Protein AF-A0A847LDL3-F1 (afdb_monomer)

Secondary structure (DSSP, 8-state):
--HHHHHHHHHHHHHHHHHHHHHHHHHHHHHTS---HHHHHHHHHHHHHHHHHHHHHHHHHHHHHHHHS--PPP-PPP-TT-PPPPPP--

pLDDT: mean 75.18, std 11.98, range [46.28, 91.62]

Radius of gyration: 24.39 Å; Cα contacts (8 Å, |Δi|>4): 21; chains: 1; bounding box: 34×42×81 Å

Foldseek 3Di:
DDVVLVVLLVVLVVVLVVLVVVLVVLVVQCVVDDDDPVSVVVSVVSNVVSVVSNVVSVVVNVVSVVVVDPPDPPPPPDDPDDDPD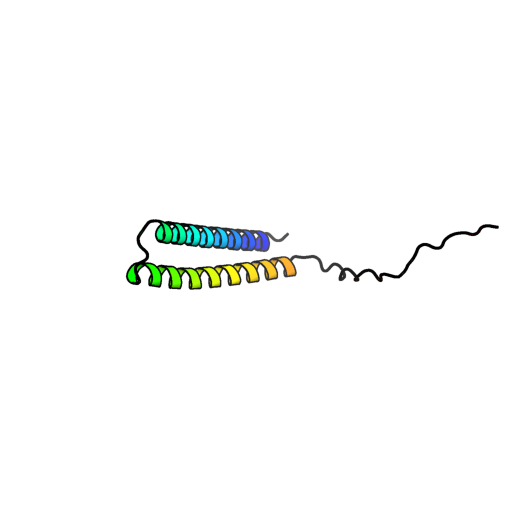DDDDD

Solvent-accessible surface area (backbone atoms only — not comparable to full-atom values): 5622 Å² total; per-residue (Å²): 132,60,69,68,57,53,51,51,53,50,52,50,51,54,50,50,53,49,51,51,50,52,53,55,48,52,52,48,61,55,70,71,50,84,90,39,69,88,64,44,53,61,54,52,54,49,49,53,53,50,51,49,52,47,50,51,51,50,49,53,50,52,52,53,49,60,73,68,48,77,91,64,76,80,80,72,80,78,76,92,74,81,75,84,82,82,80,89,86,135

Mean predicted aligned error: 13.98 Å

Structure (mmCIF, N/CA/C/O backbone):
data_AF-A0A847LDL3-F1
#
_entry.id   AF-A0A847LDL3-F1
#
loop_
_atom_site.group_PDB
_atom_site.id
_atom_site.type_symbol
_atom_site.label_atom_id
_atom_site.label_alt_id
_atom_site.label_comp_id
_atom_site.label_asym_id
_atom_site.label_entity_id
_atom_site.label_seq_id
_atom_site.pdbx_PDB_ins_code
_atom_site.Cartn_x
_atom_site.Cartn_y
_atom_site.Cartn_z
_atom_site.occupancy
_atom_site.B_iso_or_equiv
_atom_site.auth_seq_id
_atom_site.auth_comp_id
_atom_site.auth_asym_id
_atom_site.auth_atom_id
_atom_site.pdbx_PDB_model_num
ATOM 1 N N . MET A 1 1 ? 13.878 -6.567 -24.621 1.00 56.34 1 MET A N 1
ATOM 2 C CA . MET A 1 1 ? 13.528 -6.093 -23.266 1.00 56.34 1 MET A CA 1
ATOM 3 C C . MET A 1 1 ? 14.324 -6.951 -22.299 1.00 56.34 1 MET A C 1
ATOM 5 O O . MET A 1 1 ? 14.118 -8.157 -22.326 1.00 56.34 1 MET A O 1
ATOM 9 N N . ASN A 1 2 ? 15.309 -6.369 -21.606 1.00 72.94 2 ASN A N 1
ATOM 10 C CA . ASN A 1 2 ? 16.245 -7.103 -20.739 1.00 72.94 2 ASN A CA 1
ATOM 11 C C . ASN A 1 2 ? 15.487 -7.867 -19.643 1.00 72.94 2 ASN A C 1
ATOM 13 O O . ASN A 1 2 ? 14.542 -7.320 -19.072 1.00 72.94 2 ASN A O 1
ATOM 17 N N . ASP A 1 3 ? 15.894 -9.105 -19.351 1.00 79.50 3 ASP A N 1
ATOM 18 C CA . ASP A 1 3 ? 15.270 -9.933 -18.307 1.00 79.50 3 ASP A CA 1
ATOM 19 C C . ASP A 1 3 ? 15.320 -9.268 -16.922 1.00 79.50 3 ASP A C 1
ATOM 21 O O . ASP A 1 3 ? 14.360 -9.379 -16.160 1.00 79.50 3 ASP A O 1
ATOM 25 N N . ASP A 1 4 ? 16.344 -8.455 -16.652 1.00 78.62 4 ASP A N 1
ATOM 26 C CA . ASP A 1 4 ? 16.459 -7.658 -15.423 1.00 78.62 4 ASP A CA 1
ATOM 27 C C . ASP A 1 4 ? 15.340 -6.616 -15.279 1.00 78.62 4 ASP A C 1
ATOM 29 O O . ASP A 1 4 ? 14.782 -6.429 -14.198 1.00 78.62 4 ASP A O 1
ATOM 33 N N . VAL A 1 5 ? 14.951 -5.971 -16.386 1.00 78.56 5 VAL A N 1
ATOM 34 C CA . VAL A 1 5 ? 13.852 -4.990 -16.392 1.00 78.56 5 VAL A CA 1
ATOM 35 C C . VAL A 1 5 ? 12.528 -5.696 -16.128 1.00 78.56 5 VAL A C 1
ATOM 37 O O . VAL A 1 5 ? 11.699 -5.192 -15.379 1.00 78.56 5 VAL A O 1
ATOM 40 N N . ARG A 1 6 ? 12.330 -6.893 -16.694 1.00 82.00 6 ARG A N 1
ATOM 41 C CA . ARG A 1 6 ? 11.124 -7.696 -16.449 1.00 82.00 6 ARG A CA 1
ATOM 42 C C . ARG A 1 6 ? 11.033 -8.141 -14.988 1.00 82.00 6 ARG A C 1
ATOM 44 O O . ARG A 1 6 ? 9.951 -8.060 -14.408 1.00 82.00 6 ARG A O 1
ATOM 51 N N . ALA A 1 7 ? 12.141 -8.597 -14.405 1.00 84.44 7 ALA A N 1
ATOM 52 C CA . ALA A 1 7 ? 12.202 -9.011 -13.006 1.00 84.44 7 ALA A CA 1
ATOM 53 C C . ALA A 1 7 ? 11.910 -7.835 -12.062 1.00 84.44 7 ALA A C 1
ATOM 55 O O . ALA A 1 7 ? 11.047 -7.954 -11.194 1.00 84.44 7 ALA A O 1
ATOM 56 N N . SER A 1 8 ? 12.544 -6.681 -12.298 1.00 78.94 8 SER A N 1
ATOM 57 C CA . SER A 1 8 ? 12.296 -5.454 -11.535 1.00 78.94 8 SER A CA 1
ATOM 58 C C . SER A 1 8 ? 10.834 -5.009 -11.632 1.00 78.94 8 SER A C 1
ATOM 60 O O . SER A 1 8 ? 10.196 -4.785 -10.608 1.00 78.94 8 SER A O 1
ATOM 62 N N . LEU A 1 9 ? 10.257 -4.980 -12.838 1.00 81.06 9 LEU A N 1
ATOM 63 C CA . LEU A 1 9 ? 8.863 -4.571 -13.032 1.00 81.06 9 LEU A CA 1
ATOM 64 C C . LEU A 1 9 ? 7.882 -5.512 -12.321 1.00 81.06 9 LEU A C 1
ATOM 66 O O . LEU A 1 9 ? 6.913 -5.061 -11.715 1.00 81.06 9 LEU A O 1
ATOM 70 N N . THR A 1 10 ? 8.143 -6.820 -12.383 1.00 87.81 10 THR A N 1
ATOM 71 C CA . THR A 1 10 ? 7.321 -7.835 -11.709 1.00 87.81 10 THR A CA 1
ATOM 72 C C . THR A 1 10 ? 7.368 -7.636 -10.197 1.00 87.81 10 THR A C 1
ATOM 74 O O . THR A 1 10 ? 6.319 -7.569 -9.564 1.00 87.81 10 THR A O 1
ATOM 77 N N . GLN A 1 11 ? 8.562 -7.448 -9.633 1.00 87.25 11 GLN A N 1
ATOM 78 C CA . GLN A 1 11 ? 8.742 -7.232 -8.200 1.00 87.25 11 GLN A CA 1
ATOM 79 C C . GLN A 1 11 ? 8.062 -5.941 -7.717 1.00 87.25 11 GLN A C 1
ATOM 81 O O . GLN A 1 11 ? 7.390 -5.949 -6.684 1.00 87.25 11 GLN A O 1
ATOM 86 N N . THR A 1 12 ? 8.183 -4.844 -8.470 1.00 81.50 12 THR A N 1
ATOM 87 C CA . THR A 1 12 ? 7.518 -3.574 -8.140 1.00 81.50 12 THR A CA 1
ATOM 88 C C . THR A 1 12 ? 5.998 -3.720 -8.173 1.00 81.50 12 THR A C 1
ATOM 90 O O . THR A 1 12 ? 5.318 -3.272 -7.252 1.00 81.50 12 THR A O 1
ATOM 93 N N . LEU A 1 13 ? 5.449 -4.400 -9.186 1.00 84.62 13 LEU A N 1
ATOM 94 C CA . LEU A 1 13 ? 4.008 -4.649 -9.287 1.00 84.62 13 LEU A CA 1
ATOM 95 C C . LEU A 1 13 ? 3.493 -5.556 -8.165 1.00 84.62 13 LEU A C 1
ATOM 97 O O . LEU A 1 13 ? 2.445 -5.272 -7.588 1.00 84.62 13 LEU A O 1
ATOM 101 N N . GLU A 1 14 ? 4.217 -6.624 -7.828 1.00 91.62 14 GLU A N 1
ATOM 102 C CA . GLU A 1 14 ? 3.864 -7.509 -6.713 1.00 91.62 14 GLU A CA 1
ATOM 103 C C . GLU A 1 14 ? 3.812 -6.748 -5.389 1.00 91.62 14 GLU A C 1
ATOM 105 O O . GLU A 1 14 ? 2.857 -6.899 -4.622 1.00 91.62 14 GLU A O 1
ATOM 110 N N . ARG A 1 15 ? 4.804 -5.887 -5.149 1.00 85.81 15 ARG A N 1
ATOM 111 C CA . ARG A 1 15 ? 4.868 -5.074 -3.938 1.00 85.81 15 ARG A CA 1
ATOM 112 C C .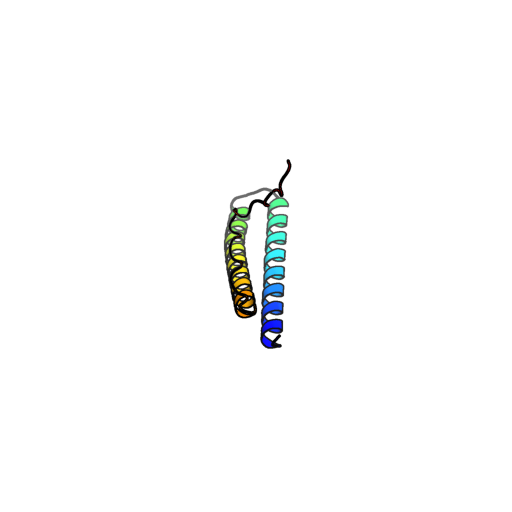 ARG A 1 15 ? 3.728 -4.061 -3.877 1.00 85.81 15 ARG A C 1
ATOM 114 O O . ARG A 1 15 ? 3.054 -3.973 -2.859 1.00 85.81 15 ARG A O 1
ATOM 121 N N . LEU A 1 16 ? 3.426 -3.399 -4.991 1.00 81.25 16 LEU A N 1
ATOM 122 C CA . LEU A 1 16 ? 2.324 -2.442 -5.084 1.00 81.25 16 LEU A CA 1
ATOM 123 C C . LEU A 1 16 ? 0.958 -3.115 -4.856 1.00 81.25 16 LEU A C 1
ATOM 125 O O . LEU A 1 16 ? 0.112 -2.588 -4.133 1.00 81.25 16 LEU A O 1
ATOM 129 N N . ILE A 1 17 ? 0.755 -4.325 -5.391 1.00 87.38 17 ILE A N 1
ATOM 130 C CA . ILE A 1 17 ? -0.448 -5.132 -5.132 1.00 87.38 17 ILE A CA 1
ATOM 131 C C . ILE A 1 17 ? -0.551 -5.513 -3.648 1.00 87.38 17 ILE A C 1
ATOM 133 O O . ILE A 1 17 ? -1.651 -5.477 -3.089 1.00 87.38 17 ILE A O 1
ATOM 137 N N . ALA A 1 18 ? 0.558 -5.894 -3.009 1.00 88.00 18 ALA A N 1
ATOM 138 C CA . ALA A 1 18 ? 0.581 -6.238 -1.589 1.00 88.00 18 ALA A CA 1
ATOM 139 C C . ALA A 1 18 ? 0.197 -5.033 -0.716 1.00 88.00 18 ALA A C 1
ATOM 141 O O . ALA A 1 18 ? -0.760 -5.133 0.055 1.00 88.00 18 ALA A O 1
ATOM 142 N N . THR A 1 19 ? 0.832 -3.877 -0.930 1.00 81.62 19 THR A N 1
ATOM 143 C CA . THR A 1 19 ? 0.515 -2.625 -0.224 1.00 81.62 19 THR A CA 1
ATOM 144 C C . THR A 1 19 ? -0.958 -2.242 -0.400 1.00 81.62 19 THR A C 1
ATOM 146 O O . THR A 1 19 ? -1.638 -1.887 0.564 1.00 81.62 19 THR A O 1
ATOM 149 N N . TYR A 1 20 ? -1.513 -2.391 -1.609 1.00 82.94 20 TYR A N 1
ATOM 150 C CA . TYR A 1 20 ? -2.925 -2.087 -1.860 1.00 82.94 20 TYR A CA 1
ATOM 151 C C . TYR A 1 20 ? -3.882 -3.033 -1.115 1.00 82.94 20 TYR A C 1
ATOM 153 O O . TYR A 1 20 ? -4.931 -2.613 -0.618 1.00 82.94 20 TYR A O 1
ATOM 161 N N . ARG A 1 21 ? -3.535 -4.323 -1.012 1.00 87.88 21 ARG A N 1
ATOM 162 C CA . ARG A 1 21 ? -4.325 -5.312 -0.260 1.00 87.88 21 ARG A CA 1
ATOM 163 C C . ARG A 1 21 ? -4.321 -5.021 1.235 1.00 87.88 21 ARG A C 1
ATOM 165 O O . ARG A 1 21 ? -5.376 -5.137 1.859 1.00 87.88 21 ARG A O 1
ATOM 172 N N . GLU A 1 22 ? -3.178 -4.628 1.787 1.00 86.19 22 GLU A N 1
ATOM 173 C CA . GLU A 1 22 ? -3.059 -4.219 3.189 1.00 86.19 22 GLU A CA 1
ATOM 174 C C . GLU A 1 22 ? -3.910 -2.980 3.474 1.00 86.19 22 GLU A C 1
ATOM 176 O O . GLU A 1 22 ? -4.711 -2.983 4.410 1.00 86.19 22 GLU A O 1
ATOM 181 N N . LEU A 1 23 ? -3.848 -1.972 2.600 1.00 80.81 23 LEU A N 1
ATOM 182 C CA . LEU A 1 23 ? -4.668 -0.766 2.713 1.00 80.81 23 LEU A CA 1
ATOM 183 C C . LEU A 1 23 ? -6.172 -1.089 2.674 1.00 80.81 23 LEU A C 1
ATOM 185 O O . LEU A 1 23 ? -6.960 -0.554 3.456 1.00 80.81 23 LEU A O 1
ATOM 189 N N . ALA A 1 24 ? -6.584 -2.002 1.789 1.00 83.81 24 ALA A N 1
ATOM 190 C CA . ALA A 1 24 ? -7.972 -2.448 1.678 1.00 83.81 24 ALA A CA 1
ATOM 191 C C . ALA A 1 24 ? -8.440 -3.287 2.884 1.00 83.81 24 ALA A C 1
ATOM 193 O O . ALA A 1 24 ? -9.634 -3.301 3.200 1.00 83.81 24 ALA A O 1
ATOM 194 N N . ALA A 1 25 ? -7.535 -4.010 3.548 1.00 84.25 25 ALA A N 1
ATOM 195 C CA . ALA A 1 25 ? -7.828 -4.708 4.798 1.00 84.25 25 ALA A CA 1
ATOM 196 C C . ALA A 1 25 ? -8.007 -3.706 5.948 1.00 84.25 25 ALA A C 1
ATOM 198 O O . ALA A 1 25 ? -9.062 -3.702 6.579 1.00 84.25 25 ALA A O 1
ATOM 199 N N . ALA A 1 26 ? -7.064 -2.775 6.114 1.00 79.69 26 ALA A N 1
ATOM 200 C CA . ALA A 1 26 ? -7.137 -1.714 7.118 1.00 79.69 26 ALA A CA 1
ATOM 201 C C . ALA A 1 26 ? -8.412 -0.860 6.972 1.00 79.69 26 ALA A C 1
ATOM 203 O O . ALA A 1 26 ? -9.068 -0.525 7.957 1.00 79.69 26 ALA A O 1
ATOM 204 N N . HIS A 1 27 ? -8.823 -0.558 5.736 1.00 79.12 27 HIS A N 1
ATOM 205 C CA . HIS A 1 27 ? -10.067 0.167 5.473 1.00 79.12 27 HIS A CA 1
ATOM 206 C C . HIS A 1 27 ? -11.316 -0.651 5.849 1.00 79.12 27 HIS A C 1
ATOM 208 O O . HIS A 1 27 ? -12.280 -0.101 6.379 1.00 79.12 27 HIS A O 1
ATOM 214 N N . ARG A 1 28 ? -11.316 -1.971 5.632 1.00 82.75 28 ARG A N 1
ATOM 215 C CA . ARG A 1 28 ? -12.415 -2.827 6.107 1.00 82.75 28 ARG A CA 1
ATOM 216 C C . ARG A 1 28 ? -12.472 -2.880 7.630 1.00 82.75 28 ARG A C 1
ATOM 218 O O . ARG A 1 28 ? -13.562 -2.750 8.179 1.00 82.75 28 ARG A O 1
ATOM 225 N N . ASP A 1 29 ? -11.330 -2.988 8.300 1.00 77.81 29 ASP A N 1
ATOM 226 C CA . ASP A 1 29 ? -11.253 -3.012 9.766 1.00 77.81 29 ASP A CA 1
ATOM 227 C C . ASP A 1 29 ? -11.690 -1.683 10.397 1.00 77.81 29 ASP A C 1
ATOM 229 O O . ASP A 1 29 ? -12.330 -1.676 11.455 1.00 77.81 29 ASP A O 1
ATOM 233 N N . PHE A 1 30 ? -11.408 -0.567 9.717 1.00 75.69 30 PHE A N 1
ATOM 234 C CA . PHE A 1 30 ? -11.937 0.755 10.050 1.00 75.69 30 PHE A CA 1
ATOM 235 C C . PHE A 1 30 ? -13.472 0.779 9.986 1.00 75.69 30 PHE A C 1
ATOM 237 O O . PHE A 1 30 ? -14.120 1.257 10.914 1.00 75.69 30 PHE A O 1
ATOM 244 N N . LEU A 1 31 ? -14.067 0.241 8.914 1.00 81.62 31 LEU A N 1
ATOM 245 C CA . LEU A 1 31 ? -15.523 0.238 8.712 1.00 81.62 31 LEU A CA 1
ATOM 246 C C . LEU A 1 31 ? -16.262 -0.784 9.593 1.00 81.62 31 LEU A C 1
ATOM 248 O O . LEU A 1 31 ? -17.458 -0.635 9.832 1.00 81.62 31 LEU A O 1
ATOM 252 N N . ALA A 1 32 ? -15.573 -1.821 10.073 1.00 83.81 32 ALA A N 1
ATOM 253 C CA . ALA A 1 32 ? -16.175 -2.935 10.802 1.00 83.81 32 ALA A CA 1
ATOM 254 C C . ALA A 1 32 ? -16.576 -2.614 12.254 1.00 83.81 32 ALA A C 1
ATOM 256 O O . ALA A 1 32 ? -17.185 -3.455 12.916 1.00 83.81 32 ALA A O 1
ATOM 257 N N . GLY A 1 33 ? -16.255 -1.436 12.799 1.00 77.69 33 GLY A N 1
ATOM 258 C CA . GLY A 1 33 ? -16.706 -1.106 14.149 1.00 77.69 33 GLY A CA 1
ATOM 259 C C . GLY A 1 33 ? -16.672 0.368 14.514 1.00 77.69 33 GLY A C 1
ATOM 260 O O . GLY A 1 33 ? -16.446 1.235 13.679 1.00 77.69 33 GLY A O 1
ATOM 261 N N . LEU A 1 34 ? -16.949 0.640 15.791 1.00 80.56 34 LEU A N 1
ATOM 262 C CA . LEU A 1 34 ? -17.043 2.000 16.310 1.00 80.56 34 LEU A CA 1
ATOM 263 C C . LEU A 1 34 ? -15.696 2.733 16.174 1.00 80.56 34 LEU A C 1
ATOM 265 O O . LEU A 1 34 ? -14.680 2.210 16.648 1.00 80.56 34 LEU A O 1
ATOM 269 N N . PRO A 1 35 ? -15.686 3.935 15.568 1.00 79.12 35 PRO A N 1
ATOM 270 C CA . PRO A 1 35 ? -14.487 4.743 15.412 1.00 79.12 35 PRO A CA 1
ATOM 271 C C . PRO A 1 35 ? -14.085 5.335 16.768 1.00 79.12 35 PRO A C 1
ATOM 273 O O . PRO A 1 35 ? -14.547 6.406 17.158 1.00 79.12 35 PRO A O 1
ATOM 276 N N . THR A 1 36 ? -13.244 4.618 17.512 1.00 82.50 36 THR A N 1
ATOM 277 C CA . THR A 1 36 ? -12.627 5.113 18.749 1.00 82.50 36 THR A CA 1
ATOM 278 C C . THR A 1 36 ? -11.204 5.601 18.472 1.00 82.50 36 THR A C 1
ATOM 280 O O . THR A 1 36 ? -10.532 5.024 17.616 1.00 82.50 36 THR A O 1
ATOM 283 N N . PRO A 1 37 ? -10.698 6.621 19.190 1.00 80.69 37 PRO A N 1
ATOM 284 C CA . PRO A 1 37 ? -9.338 7.130 18.996 1.00 80.69 37 PRO A CA 1
ATOM 285 C C . PRO A 1 37 ? -8.273 6.026 19.035 1.00 80.69 37 PRO A C 1
ATOM 287 O O . PRO A 1 37 ? -7.417 5.974 18.160 1.00 80.69 37 PRO A O 1
ATOM 290 N N . ASP A 1 38 ? -8.395 5.079 19.969 1.00 81.31 38 ASP A N 1
ATOM 291 C CA . ASP A 1 38 ? -7.462 3.951 20.113 1.00 81.31 38 ASP A CA 1
ATOM 292 C C . ASP A 1 38 ? -7.429 3.018 18.893 1.00 81.31 38 ASP A C 1
ATOM 294 O O . ASP A 1 38 ? -6.413 2.385 18.617 1.00 81.31 38 ASP A O 1
ATOM 298 N N . ARG A 1 39 ? -8.534 2.929 18.143 1.00 76.81 39 ARG A N 1
ATOM 299 C CA . ARG A 1 39 ? -8.608 2.153 16.897 1.00 76.81 39 ARG A CA 1
ATOM 300 C C . ARG A 1 39 ? -8.200 2.971 15.682 1.00 76.81 39 ARG A C 1
ATOM 302 O O . ARG A 1 39 ? -7.651 2.417 14.738 1.00 76.81 39 ARG A O 1
ATOM 309 N N . LEU A 1 40 ? -8.498 4.268 15.683 1.00 78.62 40 LEU A N 1
ATOM 310 C CA . LEU A 1 40 ? -8.283 5.141 14.536 1.00 78.62 40 LEU A CA 1
ATOM 311 C C . LEU A 1 40 ? -6.825 5.554 14.366 1.00 78.62 40 LEU A C 1
ATOM 313 O O . LEU A 1 40 ? -6.333 5.521 13.244 1.00 78.62 40 LEU A O 1
ATOM 317 N N . THR A 1 41 ? -6.144 5.924 15.450 1.00 82.94 41 THR A N 1
ATOM 318 C CA . THR A 1 41 ? -4.752 6.395 15.409 1.00 82.94 41 THR A CA 1
ATOM 319 C C . THR A 1 41 ? -3.816 5.410 14.695 1.00 82.94 41 THR A C 1
ATOM 321 O O . THR A 1 41 ? -3.221 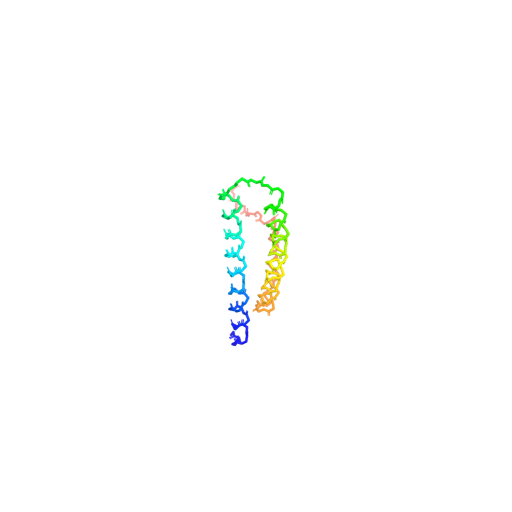5.811 13.696 1.00 82.94 41 THR A O 1
ATOM 324 N N . PRO A 1 42 ? -3.746 4.114 15.070 1.00 81.62 42 PRO A N 1
ATOM 325 C CA . PRO A 1 42 ? -2.846 3.181 14.389 1.00 81.62 42 PRO A CA 1
ATOM 326 C C . PRO A 1 42 ? -3.221 2.948 12.917 1.00 81.62 42 PRO A C 1
ATOM 328 O O . PRO A 1 42 ? -2.339 2.771 12.082 1.00 81.62 42 PRO A O 1
ATOM 331 N N . LEU A 1 43 ? -4.515 2.983 12.571 1.00 78.44 43 LEU A N 1
ATOM 332 C CA . LEU A 1 43 ? -4.971 2.831 11.185 1.00 78.44 43 LEU A CA 1
ATOM 333 C C . LEU A 1 43 ? -4.611 4.049 10.326 1.00 78.44 43 LEU A C 1
ATOM 335 O O . LEU A 1 43 ? -4.318 3.893 9.144 1.00 78.44 43 LEU A O 1
ATOM 339 N N . LEU A 1 44 ? -4.637 5.256 10.898 1.00 79.50 44 LEU A N 1
ATOM 340 C CA . LEU A 1 44 ? -4.250 6.486 10.208 1.00 79.50 44 LEU A CA 1
ATOM 341 C C . LEU A 1 44 ? -2.737 6.550 9.982 1.00 79.50 44 LEU A C 1
ATOM 343 O O . LEU A 1 44 ? -2.330 6.838 8.856 1.00 79.50 44 LEU A O 1
ATOM 347 N N . ASP A 1 45 ? -1.940 6.204 10.995 1.00 83.12 45 ASP A N 1
ATOM 348 C CA . ASP A 1 45 ? -0.477 6.136 10.893 1.00 83.12 45 ASP A CA 1
ATOM 349 C C . ASP A 1 45 ? -0.055 5.102 9.839 1.00 83.12 45 ASP A C 1
ATOM 351 O O . ASP A 1 45 ? 0.730 5.395 8.935 1.00 83.12 45 ASP A O 1
ATOM 355 N N . GLN A 1 46 ? -0.646 3.901 9.884 1.00 80.75 46 GLN A N 1
ATOM 356 C CA . GLN A 1 46 ? -0.388 2.857 8.892 1.00 80.75 46 GLN A CA 1
ATOM 357 C C . GLN A 1 46 ? -0.776 3.312 7.481 1.00 80.75 46 GLN A C 1
ATOM 359 O O . GLN A 1 46 ? -0.035 3.081 6.528 1.00 80.75 46 GLN A O 1
ATOM 364 N N . ARG A 1 47 ? -1.914 4.000 7.334 1.00 81.81 47 ARG A N 1
ATOM 365 C CA . ARG A 1 47 ? -2.374 4.516 6.042 1.00 81.81 47 ARG A CA 1
ATOM 366 C C . ARG A 1 47 ? -1.399 5.541 5.459 1.00 81.81 47 ARG A C 1
ATOM 368 O O . ARG A 1 47 ? -1.183 5.541 4.250 1.00 81.81 47 ARG A O 1
ATOM 375 N N . GLU A 1 48 ? -0.826 6.412 6.286 1.00 84.62 48 GLU A N 1
ATOM 376 C CA . GLU A 1 48 ? 0.170 7.393 5.844 1.00 84.62 48 GLU A CA 1
ATOM 377 C C . GLU A 1 48 ? 1.451 6.712 5.342 1.00 84.62 48 GLU A C 1
ATOM 379 O O .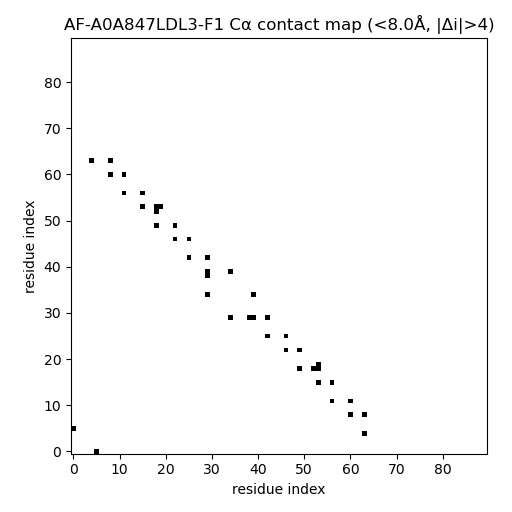 GLU A 1 48 ? 1.910 7.025 4.241 1.00 84.62 48 GLU A O 1
ATOM 384 N N . VAL A 1 49 ? 1.951 5.712 6.077 1.00 84.56 49 VAL A N 1
ATOM 385 C CA . VAL A 1 49 ? 3.115 4.904 5.671 1.00 84.56 49 VAL A CA 1
ATOM 386 C C . VAL A 1 49 ? 2.849 4.163 4.359 1.00 84.56 49 VAL A C 1
ATOM 388 O O . VAL A 1 49 ? 3.643 4.262 3.425 1.00 84.56 49 VAL A O 1
ATOM 391 N N . SER A 1 50 ? 1.710 3.476 4.238 1.00 80.00 50 SER A N 1
ATOM 392 C CA . SER A 1 50 ? 1.357 2.738 3.020 1.00 80.00 50 SER A CA 1
ATOM 393 C C . SER A 1 50 ? 1.168 3.655 1.806 1.00 80.00 50 SER A C 1
ATOM 395 O O . SER A 1 50 ? 1.514 3.276 0.688 1.00 80.00 50 SER A O 1
ATOM 397 N N . PHE A 1 51 ? 0.647 4.874 1.991 1.00 82.56 51 PHE A N 1
ATOM 398 C CA . PHE A 1 51 ? 0.553 5.848 0.900 1.00 82.56 51 PHE A CA 1
ATOM 399 C C . PHE A 1 51 ? 1.910 6.409 0.477 1.00 82.56 51 PHE A C 1
ATOM 401 O O . PHE A 1 51 ? 2.075 6.720 -0.703 1.00 82.56 51 PHE A O 1
ATOM 408 N N . ALA A 1 52 ? 2.850 6.573 1.409 1.00 85.88 52 ALA A N 1
ATOM 409 C CA . ALA A 1 52 ? 4.2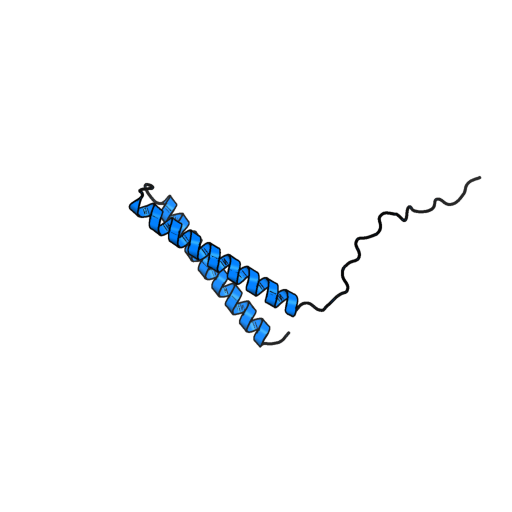16 6.954 1.075 1.00 85.88 52 ALA A CA 1
ATOM 410 C C . ALA A 1 52 ? 4.897 5.846 0.256 1.00 85.88 52 ALA A C 1
ATOM 412 O O . ALA A 1 52 ? 5.350 6.117 -0.851 1.00 85.88 52 ALA A O 1
ATOM 413 N N . GLU A 1 53 ? 4.837 4.590 0.716 1.00 83.12 53 GLU A N 1
ATOM 414 C CA . GLU A 1 53 ? 5.421 3.449 -0.011 1.00 83.12 53 GLU A CA 1
ATOM 415 C C . GLU A 1 53 ? 4.799 3.274 -1.406 1.00 83.12 53 GLU A C 1
ATOM 417 O O . GLU A 1 53 ? 5.515 3.061 -2.380 1.00 83.12 53 GLU A O 1
ATOM 422 N N . SER A 1 54 ? 3.477 3.435 -1.544 1.00 80.19 54 SER A N 1
ATOM 423 C CA . SER A 1 54 ? 2.816 3.380 -2.856 1.00 80.19 54 SER A CA 1
ATOM 424 C C . SER A 1 54 ? 3.330 4.462 -3.809 1.00 80.19 54 SER A C 1
ATOM 426 O O . SER A 1 54 ? 3.551 4.176 -4.983 1.00 80.19 54 SER A O 1
ATOM 428 N N . ARG A 1 55 ? 3.538 5.696 -3.326 1.00 86.88 55 ARG A N 1
ATOM 429 C CA . ARG A 1 55 ? 4.071 6.790 -4.155 1.00 86.88 55 ARG A CA 1
ATOM 430 C C . ARG A 1 55 ? 5.510 6.534 -4.582 1.00 86.88 55 ARG A C 1
ATOM 432 O O . ARG A 1 55 ? 5.844 6.811 -5.730 1.00 86.88 55 ARG A O 1
ATOM 439 N N . ASP A 1 56 ? 6.331 5.999 -3.686 1.00 87.06 56 ASP A N 1
ATOM 440 C CA . ASP A 1 56 ? 7.722 5.666 -3.993 1.00 87.06 56 ASP A CA 1
ATOM 441 C C . ASP A 1 56 ? 7.788 4.558 -5.056 1.00 87.06 56 ASP A C 1
ATOM 443 O O . ASP A 1 56 ? 8.487 4.699 -6.058 1.00 87.06 56 ASP A O 1
ATOM 447 N N . LEU A 1 57 ? 6.967 3.510 -4.923 1.00 81.38 57 LEU A N 1
ATOM 448 C CA . LEU A 1 57 ? 6.871 2.436 -5.920 1.00 81.38 57 LEU A CA 1
ATOM 449 C C . LEU A 1 57 ? 6.347 2.930 -7.277 1.00 81.38 57 LEU A C 1
ATOM 451 O O . LEU A 1 57 ? 6.821 2.480 -8.322 1.00 81.38 57 LEU A O 1
ATOM 455 N N . GLU A 1 58 ? 5.379 3.849 -7.287 1.00 83.62 58 GLU A N 1
ATOM 456 C CA . GLU A 1 58 ? 4.886 4.482 -8.516 1.00 83.62 58 GLU A CA 1
ATOM 457 C C . GLU A 1 58 ? 5.970 5.330 -9.193 1.00 83.62 58 GLU A C 1
ATOM 459 O O . GLU A 1 58 ? 6.115 5.280 -10.418 1.00 83.62 58 GLU A O 1
ATOM 464 N N . ALA A 1 59 ? 6.756 6.073 -8.411 1.00 85.62 59 ALA A N 1
ATOM 465 C CA . ALA A 1 59 ? 7.874 6.863 -8.913 1.00 85.62 59 ALA A CA 1
ATOM 466 C C . ALA A 1 59 ? 8.974 5.969 -9.509 1.00 85.62 59 ALA A C 1
ATOM 468 O O . ALA A 1 59 ? 9.436 6.228 -10.624 1.00 85.62 59 ALA A O 1
ATOM 469 N N . ASP A 1 60 ? 9.330 4.881 -8.824 1.00 81.50 60 ASP A N 1
ATOM 470 C CA . ASP A 1 60 ? 10.303 3.895 -9.303 1.00 81.50 60 ASP A CA 1
ATOM 471 C C . ASP A 1 60 ? 9.831 3.214 -10.594 1.00 81.50 60 ASP A C 1
ATOM 473 O O . ASP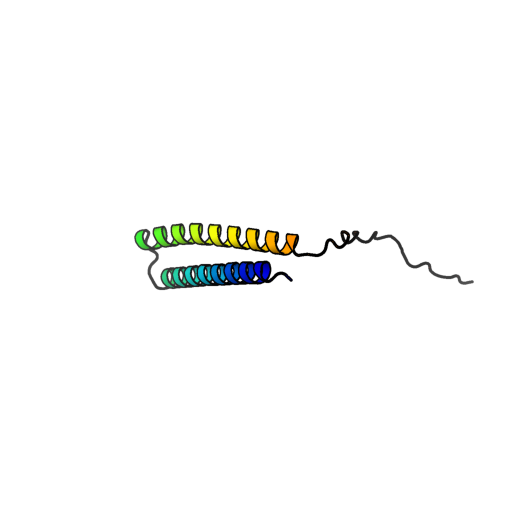 A 1 60 ? 10.607 3.027 -11.541 1.00 81.50 60 ASP A O 1
ATOM 477 N N . LEU A 1 61 ? 8.537 2.888 -10.678 1.00 81.69 61 LEU A N 1
ATOM 478 C CA . LEU A 1 61 ? 7.935 2.321 -11.881 1.00 81.69 61 LEU A CA 1
ATOM 479 C C . LEU A 1 61 ? 7.982 3.317 -13.046 1.00 81.69 61 LEU A C 1
ATOM 481 O O . LEU A 1 61 ? 8.385 2.949 -14.152 1.00 81.69 61 LEU A O 1
ATOM 485 N N . ALA A 1 62 ? 7.609 4.576 -12.808 1.00 82.25 62 ALA A N 1
ATOM 486 C CA . ALA A 1 62 ? 7.648 5.630 -13.817 1.00 82.25 62 ALA A CA 1
ATOM 487 C C . ALA A 1 62 ? 9.075 5.869 -14.334 1.00 82.25 62 ALA A C 1
ATOM 489 O O . ALA A 1 62 ? 9.278 5.967 -15.546 1.00 82.25 62 ALA A O 1
ATOM 490 N N . ALA A 1 63 ? 10.070 5.894 -13.444 1.00 80.50 63 ALA A N 1
ATOM 491 C CA . ALA A 1 63 ? 11.478 6.032 -13.810 1.00 80.50 63 ALA A CA 1
ATOM 492 C C . ALA A 1 63 ? 11.975 4.839 -14.643 1.00 80.50 63 ALA A C 1
ATOM 494 O O . ALA A 1 63 ? 12.605 5.026 -15.686 1.00 80.50 63 ALA A O 1
ATOM 495 N N . THR A 1 64 ? 11.635 3.615 -14.232 1.00 79.06 64 THR A N 1
ATOM 496 C CA . THR A 1 64 ? 12.002 2.380 -14.943 1.00 79.06 64 THR A CA 1
ATOM 497 C C . THR A 1 64 ? 11.389 2.337 -16.345 1.00 79.06 64 THR A C 1
ATOM 499 O O . THR A 1 64 ? 12.061 1.979 -17.317 1.00 79.06 64 THR A O 1
ATOM 502 N N . LEU A 1 65 ? 10.125 2.747 -16.479 1.00 79.19 65 LEU A N 1
ATOM 503 C CA . LEU A 1 65 ? 9.438 2.832 -17.767 1.00 79.19 65 LEU A CA 1
ATOM 504 C C . LEU A 1 65 ? 10.020 3.937 -18.655 1.00 79.19 65 LEU A C 1
ATOM 506 O O . LEU A 1 65 ? 10.239 3.691 -19.839 1.00 79.19 65 LEU A O 1
ATOM 510 N N . ALA A 1 66 ? 10.325 5.115 -18.104 1.00 79.62 66 ALA A N 1
ATOM 511 C CA . ALA A 1 66 ? 10.946 6.212 -18.845 1.00 79.62 66 ALA A CA 1
ATOM 512 C C . ALA A 1 66 ? 12.344 5.842 -19.366 1.00 79.62 66 ALA A C 1
ATOM 514 O O . ALA A 1 66 ? 12.671 6.146 -20.509 1.00 79.62 66 ALA A O 1
ATOM 515 N N . ALA A 1 67 ? 13.140 5.128 -18.565 1.00 76.75 67 ALA A N 1
ATOM 516 C CA . ALA A 1 67 ? 14.447 4.615 -18.976 1.00 76.75 67 ALA A CA 1
ATOM 517 C C . ALA A 1 67 ? 14.355 3.512 -20.048 1.00 76.75 67 ALA A C 1
ATOM 519 O O . ALA A 1 67 ? 15.299 3.302 -20.809 1.00 76.75 67 ALA A O 1
ATOM 520 N N . SER A 1 68 ? 13.223 2.806 -20.108 1.00 69.38 68 SER A N 1
ATOM 521 C CA . SER A 1 68 ? 12.971 1.721 -21.064 1.00 69.38 68 SER A CA 1
ATOM 522 C C . SER A 1 68 ? 12.253 2.186 -22.336 1.00 69.38 68 SER A C 1
ATOM 524 O O . SER A 1 68 ? 12.202 1.439 -23.317 1.00 69.38 68 SER A O 1
ATOM 526 N N . ALA A 1 69 ? 11.678 3.391 -22.331 1.00 66.94 69 ALA A N 1
ATOM 527 C CA . ALA A 1 69 ? 11.018 3.962 -23.491 1.00 66.94 69 ALA A CA 1
ATOM 528 C C . ALA A 1 69 ? 12.072 4.323 -24.554 1.00 66.94 69 ALA A C 1
ATOM 530 O O . ALA A 1 69 ? 13.071 4.970 -24.235 1.00 66.94 69 ALA A O 1
ATOM 531 N N . PRO A 1 70 ? 11.883 3.937 -25.829 1.00 56.59 70 PRO A N 1
ATOM 532 C CA . PRO A 1 70 ? 12.723 4.464 -26.892 1.00 56.59 70 PRO A CA 1
ATOM 533 C C . PRO A 1 70 ? 12.535 5.983 -26.927 1.00 56.59 70 PRO A C 1
ATOM 535 O O . PRO A 1 70 ? 11.397 6.453 -26.935 1.00 56.59 70 PRO A O 1
ATOM 538 N N . SER A 1 71 ? 13.634 6.742 -26.953 1.00 55.12 71 SER A N 1
ATOM 539 C CA . SER A 1 71 ? 13.634 8.192 -27.170 1.00 55.12 71 SER A CA 1
ATOM 540 C C . SER A 1 71 ? 13.030 8.524 -28.540 1.00 55.12 71 SER A C 1
ATOM 542 O O . SER A 1 71 ? 13.741 8.762 -29.513 1.00 55.12 71 SER A O 1
ATOM 544 N N . GLY A 1 72 ? 11.705 8.486 -28.643 1.00 55.72 72 GLY A N 1
ATOM 545 C CA . GLY A 1 72 ? 10.961 9.074 -29.743 1.00 55.72 72 GLY A CA 1
ATOM 546 C C . GLY A 1 72 ? 10.993 10.594 -29.588 1.00 55.72 72 GLY A C 1
ATOM 547 O O . GLY A 1 72 ? 10.938 11.078 -28.454 1.00 55.72 72 GLY A O 1
ATOM 548 N N . PRO A 1 73 ? 11.118 11.361 -30.686 1.00 46.28 73 PRO A N 1
ATOM 549 C CA . PRO A 1 73 ? 11.150 12.814 -30.600 1.00 46.28 73 PRO A CA 1
ATOM 550 C C . PRO A 1 73 ? 9.894 13.315 -29.874 1.00 46.28 73 PRO A C 1
ATOM 552 O O . PRO A 1 73 ? 8.830 12.701 -30.022 1.00 46.28 73 PRO A O 1
ATOM 555 N N . PRO A 1 74 ? 9.993 14.407 -29.089 1.00 52.66 74 PRO A N 1
ATOM 556 C CA . PRO A 1 74 ? 8.828 14.985 -28.440 1.00 52.66 74 PRO A CA 1
ATOM 557 C C . PRO A 1 74 ? 7.774 15.228 -29.515 1.00 52.66 74 PRO A C 1
ATOM 559 O O . PRO A 1 74 ? 8.069 15.835 -30.547 1.00 52.66 74 PRO A O 1
ATOM 562 N N . ALA A 1 75 ? 6.564 14.712 -29.298 1.00 53.34 75 ALA A N 1
ATOM 563 C CA . ALA A 1 75 ? 5.430 15.048 -30.137 1.00 53.34 75 ALA A CA 1
ATOM 564 C C . ALA A 1 75 ? 5.323 16.576 -30.137 1.00 53.34 75 ALA A C 1
ATOM 566 O O . ALA A 1 75 ? 4.980 17.181 -29.120 1.00 53.34 75 ALA A O 1
ATOM 567 N N . HIS A 1 76 ? 5.710 17.197 -31.254 1.00 53.50 76 HIS A N 1
ATOM 568 C CA . HIS A 1 76 ? 5.517 18.620 -31.468 1.00 53.50 76 HIS A CA 1
ATOM 569 C C . HIS A 1 76 ? 4.044 18.919 -31.168 1.00 53.50 76 HIS A C 1
ATOM 571 O O . HIS A 1 76 ? 3.180 18.247 -31.743 1.00 53.50 76 HIS A O 1
ATOM 577 N N . PRO A 1 77 ? 3.718 19.889 -30.295 1.00 5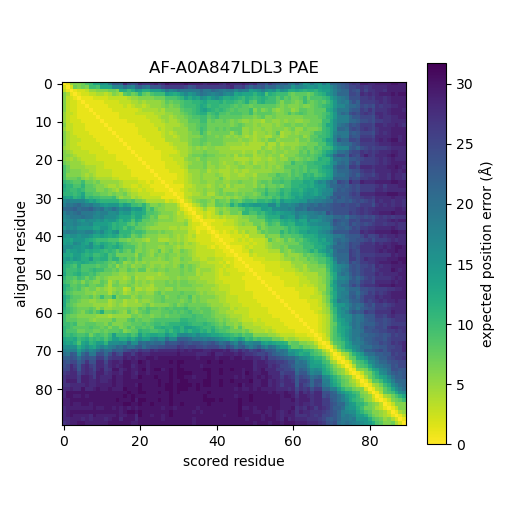4.38 77 PRO A N 1
ATOM 578 C CA . PRO A 1 77 ? 2.356 20.382 -30.244 1.00 54.38 77 PRO A CA 1
ATOM 579 C C . PRO A 1 77 ? 2.035 20.901 -31.645 1.00 54.38 77 PRO A C 1
ATOM 581 O O . PRO A 1 77 ? 2.729 21.778 -32.162 1.00 54.38 77 PRO A O 1
ATOM 584 N N . ALA A 1 78 ? 1.041 20.282 -32.283 1.00 52.91 78 ALA A N 1
ATOM 585 C CA . ALA A 1 78 ? 0.562 20.664 -33.598 1.00 52.91 78 ALA A CA 1
ATOM 586 C C . ALA A 1 78 ? 0.310 22.175 -33.612 1.00 52.91 78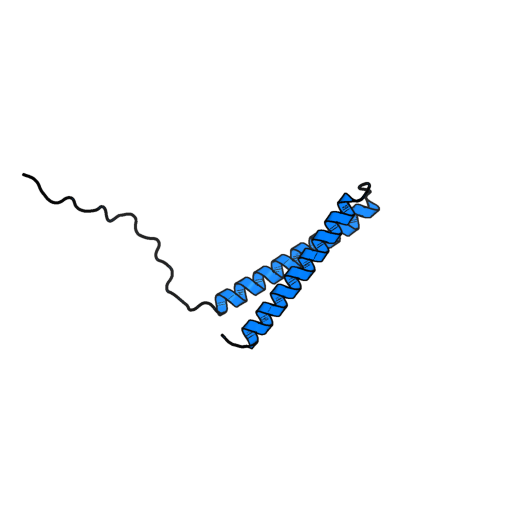 ALA A C 1
ATOM 588 O O . ALA A 1 78 ? -0.475 22.680 -32.810 1.00 52.91 78 ALA A O 1
ATOM 589 N N . THR A 1 79 ? 0.993 22.898 -34.497 1.00 56.09 79 THR A N 1
ATOM 590 C CA . THR A 1 79 ? 0.708 24.301 -34.789 1.00 56.09 79 THR A CA 1
ATOM 591 C C . THR A 1 79 ? -0.743 24.399 -35.272 1.00 56.09 79 THR A C 1
ATOM 593 O O . THR A 1 79 ? -1.062 23.856 -36.333 1.00 56.09 79 THR A O 1
ATOM 596 N N . PRO A 1 80 ? -1.653 25.070 -34.543 1.00 48.62 80 PRO A N 1
ATOM 597 C CA . PRO A 1 80 ? -3.013 25.262 -35.015 1.00 48.62 80 PRO A CA 1
ATOM 598 C C . PRO A 1 80 ? -2.994 26.458 -35.969 1.00 48.62 80 PRO A C 1
ATOM 600 O O . PRO A 1 80 ? -3.100 27.605 -35.542 1.00 48.62 80 PRO A O 1
ATOM 603 N N . GLY A 1 81 ? -2.770 26.211 -37.260 1.00 54.41 81 GLY A N 1
ATOM 604 C CA . GLY A 1 81 ? -2.656 27.315 -38.215 1.00 54.41 81 GLY A CA 1
ATOM 605 C C . GLY A 1 81 ? -2.701 26.980 -39.700 1.00 54.41 81 GLY A C 1
ATOM 606 O O . GLY A 1 81 ? -2.696 27.912 -40.496 1.00 54.41 81 GLY A O 1
ATOM 607 N N . GLU A 1 82 ? -2.783 25.713 -40.107 1.00 55.78 82 GLU A N 1
ATOM 608 C CA . GLU A 1 82 ? -2.936 25.383 -41.528 1.00 55.78 82 GLU A CA 1
ATOM 609 C C . GLU A 1 82 ? -4.414 25.136 -41.841 1.00 55.78 82 GLU A C 1
ATOM 611 O O . GLU A 1 82 ? -4.914 24.012 -41.862 1.00 55.78 82 GLU A O 1
ATOM 616 N N . GLY A 1 83 ? -5.152 26.238 -41.993 1.00 55.12 83 GLY A N 1
ATOM 617 C CA . GLY A 1 83 ? -6.500 26.200 -42.547 1.00 55.12 83 GLY A CA 1
ATOM 618 C C . GLY A 1 83 ? -6.453 25.668 -43.986 1.00 55.12 83 GLY A C 1
ATOM 619 O O . GLY A 1 83 ? -5.570 26.068 -44.748 1.00 55.12 83 GLY A O 1
ATOM 620 N N . PRO A 1 84 ? -7.375 24.778 -44.393 1.00 58.56 84 PRO A N 1
ATOM 621 C CA . PRO A 1 84 ? -7.387 24.266 -45.754 1.00 58.56 84 PRO A CA 1
ATOM 622 C C . PRO A 1 84 ? -7.706 25.404 -46.728 1.00 58.56 84 PRO A C 1
ATOM 624 O O . PRO A 1 84 ? -8.714 26.094 -46.581 1.00 58.56 84 PRO A O 1
ATOM 627 N N . ALA A 1 85 ? -6.852 25.591 -47.733 1.00 64.12 85 ALA A N 1
ATOM 628 C CA . ALA A 1 85 ? -7.090 26.527 -48.825 1.00 64.12 85 ALA A CA 1
ATO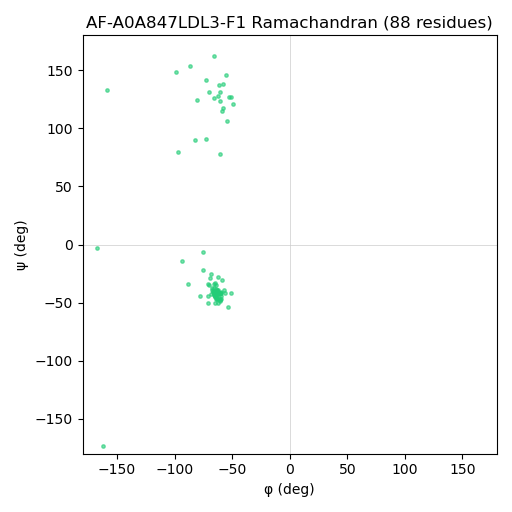M 629 C C . ALA A 1 85 ? -8.373 26.152 -49.598 1.00 64.12 85 ALA A C 1
ATOM 631 O O . ALA A 1 85 ? -8.446 25.041 -50.136 1.00 64.12 85 ALA A O 1
ATOM 632 N N . PRO A 1 86 ? -9.367 27.047 -49.739 1.00 65.69 86 PRO A N 1
ATOM 633 C CA . PRO A 1 86 ? -10.423 26.849 -50.720 1.00 65.69 86 PRO A CA 1
ATOM 634 C C . PRO A 1 86 ? -9.947 27.283 -52.119 1.00 65.69 86 PRO A C 1
ATOM 636 O O . PRO A 1 86 ? -9.495 28.406 -52.337 1.00 65.69 86 PRO A O 1
ATOM 639 N N . ARG A 1 87 ? -10.046 26.345 -53.071 1.00 62.66 87 ARG A N 1
ATOM 640 C CA . ARG A 1 87 ? -9.853 26.523 -54.525 1.00 62.66 87 ARG A CA 1
ATOM 641 C C . ARG A 1 87 ? -10.950 27.431 -55.137 1.00 62.66 87 ARG A C 1
ATOM 643 O O . ARG A 1 87 ? -11.986 27.622 -54.506 1.00 62.66 87 ARG A O 1
ATOM 650 N N . PRO A 1 88 ? -10.733 27.992 -56.346 1.00 56.09 88 PRO A N 1
ATOM 651 C CA . PRO A 1 88 ? -11.422 29.192 -56.825 1.00 56.09 88 PRO A CA 1
ATOM 652 C C . PRO A 1 88 ? -12.774 28.910 -57.504 1.00 56.09 88 PRO A C 1
ATOM 654 O O . PRO A 1 88 ? -12.961 27.851 -58.101 1.00 56.09 88 PRO A O 1
ATOM 657 N N . ALA A 1 89 ? -13.666 29.905 -57.473 1.00 52.62 89 ALA A N 1
ATOM 658 C CA . ALA A 1 89 ? -14.797 30.124 -58.388 1.00 52.62 89 ALA A CA 1
ATOM 659 C C . ALA A 1 89 ? -15.177 31.623 -58.281 1.00 52.62 89 ALA A C 1
ATOM 661 O O . ALA A 1 89 ? -15.238 32.123 -57.161 1.00 52.62 89 ALA A O 1
ATOM 662 N N . ALA A 1 90 ? -15.387 32.428 -59.326 1.00 52.47 90 ALA A N 1
ATOM 663 C CA . ALA A 1 90 ? -15.636 32.208 -60.750 1.00 52.47 90 ALA A CA 1
ATOM 664 C C . ALA A 1 90 ? -14.971 33.314 -61.595 1.00 52.47 90 ALA A C 1
ATOM 666 O O . ALA A 1 90 ? -14.652 34.379 -61.018 1.00 52.47 90 ALA A O 1
#

Sequence (90 aa):
MNDDVRASLTQTLERLIATYRELAAAHRDFLAGLPTPDRLTPLLDQREVSFAESRDLEADLAATLAASAPSGPPAHPATPGEGPAPRPAA

Nearest PDB structures (foldseek):
  2f1m-assembly1_B  TM=5.364E-01  e=6.418E-01  Escherichia coli
  5ng5-assembly1_B  TM=5.493E-01  e=9.355E-01  Escherichia coli
  6tfj-assembly1_A  TM=8.710E-01  e=6.983E+00  Bacillus thuringiensis
  7akz-assembly1_A  TM=5.455E-01  e=1.867E+00  Pseudomonas aeruginosa PAO1
  5c21-assembly1_B  TM=4.802E-01  e=3.286E+00  Escherichia coli